Protein AF-F9Z414-F1 (afdb_monomer_lite)

Radius of gyration: 28.26 Å; chains: 1; bounding box: 77×47×72 Å

Structure (mmCIF, N/CA/C/O backbone):
data_AF-F9Z414-F1
#
_entry.id   AF-F9Z414-F1
#
loop_
_atom_site.group_PDB
_atom_site.id
_atom_site.type_symbol
_atom_site.label_atom_id
_atom_site.label_alt_id
_atom_site.label_comp_id
_atom_site.label_asym_id
_atom_site.label_entity_id
_atom_site.label_seq_id
_atom_site.pdbx_PDB_ins_code
_atom_site.Cartn_x
_atom_site.Cartn_y
_atom_site.Cartn_z
_atom_site.occupancy
_atom_site.B_iso_or_equiv
_atom_site.auth_seq_id
_atom_site.auth_comp_id
_atom_site.auth_asym_id
_atom_site.auth_atom_id
_atom_site.pdbx_PDB_model_num
ATOM 1 N N . MET A 1 1 ? 52.944 0.432 43.932 1.00 54.59 1 MET A N 1
ATOM 2 C CA . MET A 1 1 ? 51.692 0.632 43.157 1.00 54.59 1 MET A CA 1
ATOM 3 C C . MET A 1 1 ? 51.903 0.882 41.643 1.00 54.59 1 MET A C 1
ATOM 5 O O . MET A 1 1 ? 50.998 1.399 41.001 1.00 54.59 1 MET A O 1
ATOM 9 N N . SER A 1 2 ? 53.036 0.478 41.035 1.00 59.06 2 SER A N 1
ATOM 10 C CA . SER A 1 2 ? 53.300 0.677 39.587 1.00 59.06 2 SER A CA 1
ATOM 11 C C . SER A 1 2 ? 53.142 -0.609 38.748 1.00 59.06 2 SER A C 1
ATOM 13 O O . SER A 1 2 ? 52.527 -0.586 37.686 1.00 59.06 2 SER A O 1
ATOM 15 N N . ASN A 1 3 ? 53.574 -1.765 39.271 1.00 51.88 3 ASN A N 1
ATOM 16 C CA . ASN A 1 3 ? 53.595 -3.031 38.516 1.00 51.88 3 ASN A CA 1
ATOM 17 C C . ASN A 1 3 ? 52.202 -3.604 38.192 1.00 51.88 3 ASN A C 1
ATOM 19 O O . ASN A 1 3 ? 51.999 -4.135 37.108 1.00 51.88 3 ASN A O 1
ATOM 23 N N . ILE A 1 4 ? 51.209 -3.415 39.070 1.00 57.75 4 ILE A N 1
ATOM 24 C CA . ILE A 1 4 ? 49.824 -3.872 38.835 1.00 57.75 4 ILE A CA 1
ATOM 25 C C . ILE A 1 4 ? 49.183 -3.148 37.641 1.00 57.75 4 ILE A C 1
ATOM 27 O O . ILE A 1 4 ? 48.487 -3.769 36.844 1.00 57.75 4 ILE A O 1
ATOM 31 N N . LYS A 1 5 ? 49.465 -1.849 37.461 1.00 50.12 5 LYS A N 1
ATOM 32 C CA . LYS A 1 5 ? 48.949 -1.077 36.318 1.00 50.12 5 LYS A CA 1
ATOM 33 C C . LYS A 1 5 ? 49.584 -1.523 34.997 1.00 50.12 5 LYS A C 1
ATOM 35 O O . LYS A 1 5 ? 48.919 -1.481 33.967 1.00 50.12 5 LYS A O 1
ATOM 40 N N . TYR A 1 6 ? 50.840 -1.973 35.033 1.00 57.41 6 TYR A N 1
ATOM 41 C CA . TYR A 1 6 ? 51.531 -2.539 33.873 1.00 57.41 6 TYR A CA 1
ATOM 42 C C . TYR A 1 6 ? 50.976 -3.913 33.488 1.00 57.41 6 TYR A C 1
ATOM 44 O O . TYR A 1 6 ? 50.689 -4.135 32.316 1.00 57.41 6 TYR A O 1
ATOM 52 N N . CYS A 1 7 ? 50.730 -4.794 34.462 1.00 58.91 7 CYS A N 1
ATOM 53 C CA . CYS A 1 7 ? 50.114 -6.100 34.209 1.00 58.91 7 CYS A CA 1
ATOM 54 C C . CYS A 1 7 ? 48.693 -5.971 33.634 1.00 58.91 7 CYS A C 1
ATOM 56 O O . CYS A 1 7 ? 48.348 -6.692 32.703 1.00 58.91 7 CYS A O 1
ATOM 58 N N . ILE A 1 8 ? 47.898 -5.007 34.117 1.00 59.59 8 ILE A N 1
ATOM 59 C CA . ILE A 1 8 ? 46.551 -4.733 33.586 1.00 59.59 8 ILE A CA 1
ATOM 60 C C . ILE A 1 8 ? 46.619 -4.167 32.156 1.00 59.59 8 ILE A C 1
ATOM 62 O O . ILE A 1 8 ? 45.846 -4.585 31.299 1.00 59.59 8 ILE A O 1
ATOM 66 N N . ARG A 1 9 ? 47.571 -3.270 31.852 1.00 58.69 9 ARG A N 1
ATOM 67 C CA . ARG A 1 9 ? 47.757 -2.725 30.490 1.00 58.69 9 ARG A CA 1
ATOM 68 C C . ARG A 1 9 ? 48.238 -3.774 29.483 1.00 58.69 9 ARG A C 1
ATOM 70 O O . ARG A 1 9 ? 47.770 -3.766 28.349 1.00 58.69 9 ARG A O 1
ATOM 77 N N . ILE A 1 10 ? 49.121 -4.686 29.895 1.00 59.53 10 ILE A N 1
ATOM 78 C CA . ILE A 1 10 ? 49.574 -5.811 29.058 1.00 59.53 10 ILE A CA 1
ATOM 79 C C . ILE A 1 10 ? 48.421 -6.799 28.822 1.00 59.53 10 ILE A C 1
ATOM 81 O O . ILE A 1 10 ? 48.238 -7.253 27.696 1.00 59.53 10 ILE A O 1
ATOM 85 N N . GLY A 1 11 ? 47.596 -7.067 29.842 1.00 58.56 11 GLY A N 1
ATOM 86 C CA . GLY A 1 11 ? 46.410 -7.921 29.713 1.00 58.56 11 GLY A CA 1
ATOM 87 C C . GLY A 1 11 ? 45.354 -7.368 28.747 1.00 58.56 11 GLY A C 1
ATOM 88 O O . GLY A 1 11 ? 44.797 -8.123 27.956 1.00 58.56 11 GLY A O 1
ATOM 89 N N . ILE A 1 12 ? 45.127 -6.048 28.748 1.00 62.06 12 ILE A N 1
ATOM 90 C CA . ILE A 1 12 ? 44.189 -5.383 27.823 1.00 62.06 12 ILE A CA 1
ATOM 91 C C . ILE A 1 12 ? 44.706 -5.422 26.373 1.00 62.06 12 ILE A C 1
ATOM 93 O O . ILE A 1 12 ? 43.926 -5.667 25.456 1.00 62.06 12 ILE A O 1
ATOM 97 N N . LEU A 1 13 ? 46.016 -5.250 26.156 1.00 59.53 13 LEU A N 1
ATOM 98 C CA . LEU A 1 13 ? 46.627 -5.369 24.823 1.00 59.53 13 LEU A CA 1
ATOM 99 C C . LEU A 1 13 ? 46.588 -6.809 24.281 1.00 59.53 13 LEU A C 1
ATOM 101 O O . LEU A 1 13 ? 46.431 -6.996 23.078 1.00 59.53 13 LEU A O 1
ATOM 105 N N . PHE A 1 14 ? 46.663 -7.820 25.153 1.00 60.19 14 PHE A N 1
ATOM 106 C CA . PHE A 1 14 ? 46.512 -9.229 24.766 1.00 60.19 14 PHE A CA 1
ATOM 107 C C . PHE A 1 14 ? 45.064 -9.595 24.392 1.00 60.19 14 PHE A C 1
ATOM 109 O O . PHE A 1 14 ? 44.851 -10.355 23.452 1.00 60.19 14 PHE A O 1
ATOM 116 N N . LEU A 1 15 ? 44.067 -9.020 25.075 1.00 59.34 15 LEU A N 1
ATOM 117 C CA . LEU A 1 15 ? 42.640 -9.215 24.771 1.00 59.34 15 LEU A CA 1
ATOM 118 C C . LEU A 1 15 ? 42.212 -8.546 23.454 1.00 59.34 15 LEU A C 1
ATOM 120 O O . LEU A 1 15 ? 41.387 -9.100 22.732 1.00 59.34 15 LEU A O 1
ATOM 124 N N . ALA A 1 16 ? 42.811 -7.404 23.098 1.00 58.94 16 ALA A N 1
ATOM 125 C CA . ALA A 1 16 ? 42.541 -6.720 21.829 1.00 58.94 16 ALA A CA 1
ATOM 126 C C . ALA A 1 16 ? 43.069 -7.484 20.595 1.00 58.94 16 ALA A C 1
ATOM 128 O O . ALA A 1 16 ? 42.512 -7.350 19.509 1.00 58.94 16 ALA A O 1
ATOM 129 N N . GLY A 1 17 ? 44.106 -8.318 20.753 1.00 58.69 17 GLY A N 1
ATOM 130 C CA . GLY A 1 17 ? 44.675 -9.118 19.659 1.00 58.69 17 GLY A CA 1
ATOM 131 C C . GLY A 1 17 ? 43.827 -10.325 19.238 1.00 58.69 17 GLY A C 1
ATOM 132 O O . GLY A 1 17 ? 43.931 -10.775 18.101 1.00 58.69 17 GLY A O 1
ATOM 133 N N . ILE A 1 18 ? 42.956 -10.832 20.119 1.00 59.59 18 ILE A N 1
ATOM 134 C CA . ILE A 1 18 ? 42.124 -12.020 19.847 1.00 59.59 18 ILE A CA 1
ATOM 135 C C . ILE A 1 18 ? 40.917 -11.673 18.952 1.00 59.59 18 ILE A C 1
ATOM 137 O O . ILE A 1 18 ? 40.400 -12.537 18.249 1.00 59.59 18 ILE A O 1
ATOM 141 N N . ILE A 1 19 ? 40.510 -10.400 18.897 1.00 57.44 19 ILE A N 1
ATOM 142 C CA . ILE A 1 19 ? 39.328 -9.950 18.138 1.00 57.44 19 ILE A CA 1
ATOM 143 C C . ILE A 1 19 ? 39.633 -9.787 16.629 1.00 57.44 19 ILE A C 1
ATOM 145 O O . ILE A 1 19 ? 38.717 -9.648 15.827 1.00 57.44 19 ILE A O 1
ATOM 149 N N . VAL A 1 20 ? 40.901 -9.879 16.200 1.00 53.66 20 VAL A N 1
ATOM 150 C CA . VAL A 1 20 ? 41.302 -9.689 14.785 1.00 53.66 20 VAL A CA 1
ATOM 151 C C . VAL A 1 20 ? 41.426 -11.013 14.000 1.00 53.66 20 VAL A C 1
ATOM 153 O O . VAL A 1 20 ? 41.688 -10.996 12.805 1.00 53.66 20 VAL A O 1
ATOM 156 N N . PHE A 1 21 ? 41.176 -12.174 14.621 1.00 54.16 21 PHE A N 1
ATOM 157 C CA . PHE A 1 21 ? 41.177 -13.485 13.937 1.00 54.16 21 PHE A CA 1
ATOM 158 C C . PHE A 1 21 ? 39.775 -14.060 13.654 1.00 54.16 21 PHE A C 1
ATOM 160 O O . PHE A 1 21 ? 39.635 -15.232 13.309 1.00 54.16 21 PHE A O 1
ATOM 167 N N . GLY A 1 22 ? 38.721 -13.251 13.776 1.00 55.56 22 GLY A N 1
ATOM 168 C CA . GLY A 1 22 ? 37.343 -13.668 13.513 1.00 55.56 22 GLY A CA 1
ATOM 169 C C . GLY A 1 22 ? 36.860 -13.305 12.111 1.00 55.56 22 GLY A C 1
ATOM 170 O O . GLY A 1 22 ? 36.204 -12.281 11.969 1.00 55.56 22 GLY A O 1
ATOM 171 N N . CYS A 1 23 ? 37.190 -14.129 11.111 1.00 48.16 23 CYS A N 1
ATOM 172 C CA . CYS A 1 23 ? 36.342 -14.523 9.966 1.00 48.16 23 CYS A CA 1
ATOM 173 C C . CYS A 1 23 ? 37.204 -15.203 8.889 1.00 48.16 23 CYS A C 1
ATOM 175 O O . CYS A 1 23 ? 37.587 -14.574 7.909 1.00 48.16 23 CYS A O 1
ATOM 177 N N . ASN A 1 24 ? 37.468 -16.501 9.046 1.00 58.66 24 ASN A N 1
ATOM 178 C CA . ASN A 1 24 ? 37.687 -17.366 7.888 1.00 58.66 24 ASN A CA 1
ATOM 179 C C . ASN A 1 24 ? 36.431 -18.216 7.733 1.00 58.66 24 ASN A C 1
ATOM 181 O O . ASN A 1 24 ? 36.297 -19.266 8.359 1.00 58.66 24 ASN A O 1
ATOM 185 N N . GLU A 1 25 ? 35.491 -17.734 6.929 1.00 54.81 25 GLU A N 1
ATOM 186 C CA . GLU A 1 25 ? 34.455 -18.596 6.381 1.00 54.81 25 GLU A CA 1
ATOM 187 C C . GLU A 1 25 ? 35.055 -19.257 5.136 1.00 54.81 25 GLU A C 1
ATOM 189 O O . GLU A 1 25 ? 34.857 -18.809 4.008 1.00 54.81 25 GLU A O 1
ATOM 194 N N . ASP A 1 26 ? 35.854 -20.307 5.348 1.00 50.94 26 ASP A N 1
ATOM 195 C CA . ASP A 1 26 ? 36.167 -21.246 4.275 1.00 50.94 26 ASP A CA 1
ATOM 196 C C . ASP A 1 26 ? 34.865 -21.982 3.954 1.00 50.94 26 ASP A C 1
ATOM 198 O O . ASP A 1 26 ? 34.564 -23.044 4.506 1.00 50.94 26 ASP A O 1
ATOM 202 N N . ARG A 1 27 ? 34.058 -21.390 3.068 1.00 53.06 27 ARG A N 1
ATOM 203 C CA . ARG A 1 27 ? 32.999 -22.114 2.371 1.00 53.06 27 ARG A CA 1
ATOM 204 C C . ARG A 1 27 ? 33.695 -23.162 1.521 1.00 53.06 27 ARG A C 1
ATOM 206 O O . ARG A 1 27 ? 34.109 -22.906 0.393 1.00 53.06 27 ARG A O 1
ATOM 213 N N . GLN A 1 28 ? 33.895 -24.334 2.114 1.00 46.41 28 GLN A N 1
ATOM 214 C CA . GLN A 1 28 ? 34.278 -25.520 1.378 1.00 46.41 28 GLN A CA 1
ATOM 215 C C . GLN A 1 28 ? 33.267 -25.688 0.256 1.00 46.41 28 GLN A C 1
ATOM 217 O O . GLN A 1 28 ? 32.073 -25.840 0.509 1.00 46.41 28 GLN A O 1
ATOM 222 N N . ASN A 1 29 ? 33.794 -25.593 -0.964 1.00 50.19 29 ASN A N 1
ATOM 223 C CA . ASN A 1 29 ? 33.107 -25.857 -2.210 1.00 50.19 29 ASN A CA 1
ATOM 224 C C . ASN A 1 29 ? 32.156 -27.038 -2.029 1.00 50.19 29 ASN A C 1
ATOM 226 O O . ASN A 1 29 ? 32.584 -28.176 -1.802 1.00 50.19 29 ASN A O 1
ATOM 230 N N . GLU A 1 30 ? 30.865 -26.731 -2.106 1.00 55.06 30 GLU A N 1
ATOM 231 C CA . GLU A 1 30 ? 29.835 -27.727 -2.311 1.00 55.06 30 GLU A CA 1
ATOM 232 C C . GLU A 1 30 ? 30.236 -28.542 -3.538 1.00 55.06 30 GLU A C 1
ATOM 234 O O . GLU A 1 30 ? 30.679 -28.001 -4.553 1.00 55.06 30 GLU A O 1
ATOM 239 N N . LYS A 1 31 ? 30.180 -29.864 -3.390 1.00 49.22 31 LYS A N 1
ATOM 240 C CA . LYS A 1 31 ? 30.583 -30.808 -4.424 1.00 49.22 31 LYS A CA 1
ATOM 241 C C . LYS A 1 31 ? 29.853 -30.474 -5.721 1.00 49.22 31 LYS A C 1
ATOM 243 O O . LYS A 1 31 ? 28.626 -30.489 -5.748 1.00 49.22 31 LYS A O 1
ATOM 248 N N . ASP A 1 32 ? 30.664 -30.212 -6.739 1.00 51.91 32 ASP A N 1
ATOM 249 C CA . ASP A 1 32 ? 30.353 -30.070 -8.158 1.00 51.91 32 ASP A CA 1
ATOM 250 C C . ASP A 1 32 ? 29.272 -31.084 -8.570 1.00 51.91 32 ASP A C 1
ATOM 252 O O . ASP A 1 32 ? 29.537 -32.260 -8.824 1.00 51.91 32 ASP A O 1
ATOM 256 N N . SER A 1 33 ? 28.017 -30.643 -8.517 1.00 57.94 33 SER A N 1
ATOM 257 C CA . SER A 1 33 ? 26.979 -31.200 -9.375 1.00 57.94 33 SER A CA 1
ATOM 258 C C . SER A 1 33 ? 27.267 -30.649 -10.763 1.00 57.94 33 SER A C 1
ATOM 260 O O . SER A 1 33 ? 27.698 -29.508 -10.846 1.00 57.94 33 SER A O 1
ATOM 262 N N . ASP A 1 34 ? 27.089 -31.436 -11.825 1.00 62.59 34 ASP A N 1
ATOM 263 C CA . ASP A 1 34 ? 27.339 -31.020 -13.211 1.00 62.59 34 ASP A CA 1
ATOM 264 C C . ASP A 1 34 ? 26.565 -29.725 -13.557 1.00 62.59 34 ASP A C 1
ATOM 266 O O . ASP A 1 34 ? 25.453 -29.759 -14.092 1.00 62.59 34 ASP A O 1
ATOM 270 N N . ILE A 1 35 ? 27.125 -28.557 -13.230 1.00 67.00 35 ILE A N 1
ATOM 271 C CA . ILE A 1 35 ? 26.550 -27.260 -13.567 1.00 67.00 35 ILE A CA 1
ATOM 272 C C . ILE A 1 35 ? 26.874 -27.042 -15.036 1.00 67.00 35 ILE A C 1
ATOM 274 O O . ILE A 1 35 ? 28.020 -26.801 -15.421 1.00 67.00 35 ILE A O 1
ATOM 278 N N . PHE A 1 36 ? 25.845 -27.094 -15.876 1.00 75.50 36 PHE A N 1
ATOM 279 C CA . PHE A 1 36 ? 25.956 -26.672 -17.263 1.00 75.50 36 PHE A CA 1
ATOM 280 C C . PHE A 1 36 ? 26.149 -25.149 -17.307 1.00 75.50 36 PHE A C 1
ATOM 282 O O . PHE A 1 36 ? 25.192 -24.376 -17.361 1.00 75.50 36 PHE A O 1
ATOM 289 N N . GLN A 1 37 ? 27.403 -24.704 -17.229 1.00 68.25 37 GLN A N 1
ATOM 290 C CA . GLN A 1 37 ? 27.754 -23.295 -17.348 1.00 68.25 37 GLN A CA 1
ATOM 291 C C . GLN A 1 37 ? 27.663 -22.860 -18.812 1.00 68.25 37 GLN A C 1
ATOM 293 O O . GLN A 1 37 ? 28.510 -23.195 -19.641 1.00 68.25 37 GLN A O 1
ATOM 298 N N . ILE A 1 38 ? 26.642 -22.066 -19.130 1.00 76.62 38 ILE A N 1
ATOM 299 C CA . ILE A 1 38 ? 26.587 -21.325 -20.389 1.00 76.62 38 ILE A CA 1
ATOM 300 C C . ILE A 1 38 ? 27.384 -20.037 -20.195 1.00 76.62 38 ILE A C 1
ATOM 302 O O . ILE A 1 38 ? 26.907 -19.081 -19.588 1.00 76.62 38 ILE A O 1
ATOM 306 N N . ASN A 1 39 ? 28.602 -20.002 -20.732 1.00 67.00 39 ASN A N 1
ATOM 307 C CA . ASN A 1 39 ? 29.346 -18.756 -20.877 1.00 67.00 39 ASN A CA 1
ATOM 308 C C . ASN A 1 39 ? 28.754 -17.973 -22.049 1.00 67.00 39 ASN A C 1
ATOM 310 O O . ASN A 1 39 ? 28.976 -18.328 -23.205 1.00 67.00 39 ASN A O 1
ATOM 314 N N . ILE A 1 40 ? 27.994 -16.920 -21.752 1.00 76.06 40 ILE A N 1
ATOM 315 C CA . ILE A 1 40 ? 27.565 -15.939 -22.751 1.00 76.06 40 ILE A CA 1
ATOM 316 C C . ILE A 1 40 ? 28.711 -14.927 -22.884 1.00 76.06 40 ILE A C 1
ATOM 318 O O . ILE A 1 40 ? 28.926 -14.146 -21.955 1.00 76.06 40 ILE A O 1
ATOM 322 N N . PRO A 1 41 ? 29.497 -14.939 -23.978 1.00 67.12 41 PRO A N 1
ATOM 323 C CA . PRO A 1 41 ? 30.539 -13.944 -24.169 1.00 67.12 41 PRO A CA 1
ATOM 324 C C . PRO A 1 41 ? 29.872 -12.584 -24.387 1.00 67.12 41 PRO A C 1
ATOM 326 O O . PRO A 1 41 ? 29.298 -12.340 -25.442 1.00 67.12 41 PRO A O 1
ATOM 329 N N . LEU A 1 42 ? 29.946 -11.706 -23.387 1.00 62.34 42 LEU A N 1
ATOM 330 C CA . LEU A 1 42 ? 29.605 -10.295 -23.550 1.00 62.34 42 LEU A CA 1
ATOM 331 C C . LEU A 1 42 ? 30.706 -9.674 -24.412 1.00 62.34 42 LEU A C 1
ATOM 333 O O . LEU A 1 42 ? 31.802 -9.376 -23.928 1.00 62.34 42 LEU A O 1
ATOM 337 N N . THR A 1 43 ? 30.473 -9.573 -25.718 1.00 66.25 43 THR A N 1
ATOM 338 C CA . THR A 1 43 ? 31.437 -8.944 -26.616 1.00 66.25 43 THR A CA 1
ATOM 339 C C . THR A 1 43 ? 31.471 -7.447 -26.338 1.00 66.25 43 THR A C 1
ATOM 341 O O . THR A 1 43 ? 30.444 -6.787 -26.232 1.00 66.25 43 THR A O 1
ATOM 344 N N . SER A 1 44 ? 32.666 -6.861 -26.276 1.00 62.62 44 SER A N 1
ATOM 345 C CA . SER A 1 44 ? 32.908 -5.428 -26.029 1.00 62.62 44 SER A CA 1
ATOM 346 C C . SER A 1 44 ? 32.353 -4.473 -27.109 1.00 62.62 44 SER A C 1
ATOM 348 O O . SER A 1 44 ? 32.658 -3.282 -27.097 1.00 62.62 44 SER A O 1
ATOM 350 N N . GLY A 1 45 ? 31.536 -4.983 -28.038 1.00 61.19 45 GLY A N 1
ATOM 351 C CA . GLY A 1 45 ? 30.793 -4.241 -29.057 1.00 61.19 45 GLY A CA 1
ATOM 352 C C . GLY A 1 45 ? 29.269 -4.343 -28.927 1.00 61.19 45 GLY A C 1
ATOM 353 O O . GLY A 1 45 ? 28.567 -3.832 -29.804 1.00 61.19 45 GLY A O 1
ATOM 354 N N . ASP A 1 46 ? 28.751 -4.983 -27.875 1.00 67.81 46 ASP A N 1
ATOM 355 C CA . ASP A 1 46 ? 27.314 -5.097 -27.641 1.00 67.81 46 ASP A CA 1
ATOM 356 C C . ASP A 1 46 ? 26.747 -3.701 -27.350 1.00 67.81 46 ASP A C 1
ATOM 358 O O . ASP A 1 46 ? 27.088 -3.045 -26.362 1.00 67.81 46 ASP A O 1
ATOM 362 N N . LYS A 1 47 ? 25.912 -3.196 -28.263 1.00 70.00 47 LYS A N 1
ATOM 363 C CA . LYS A 1 47 ? 25.251 -1.903 -28.075 1.00 70.00 47 LYS A CA 1
ATOM 364 C C . LYS A 1 47 ? 24.218 -2.044 -26.956 1.00 70.00 47 LYS A C 1
ATOM 366 O O . LYS A 1 47 ? 23.454 -3.010 -26.992 1.00 70.00 47 LYS A O 1
ATOM 371 N N . PRO A 1 48 ? 24.138 -1.087 -26.012 1.00 70.31 48 PRO A N 1
ATOM 372 C CA . PRO A 1 48 ? 23.091 -1.100 -25.004 1.00 70.31 48 PRO A CA 1
ATOM 373 C C . PRO A 1 48 ? 21.728 -1.150 -25.695 1.00 70.31 48 PRO A C 1
ATOM 375 O O . PRO A 1 48 ? 21.402 -0.311 -26.538 1.00 70.31 48 PRO A O 1
ATOM 378 N N . LEU A 1 49 ? 20.959 -2.183 -25.367 1.00 72.25 49 LEU A N 1
ATOM 379 C CA . LEU A 1 49 ? 19.613 -2.373 -25.873 1.00 72.25 49 LEU A CA 1
ATOM 380 C C . LEU A 1 49 ? 18.686 -1.464 -25.068 1.00 72.25 49 LEU A C 1
ATOM 382 O O . LEU A 1 49 ? 18.325 -1.769 -23.934 1.00 72.25 49 LEU A O 1
ATOM 386 N N . PHE A 1 50 ? 18.351 -0.306 -25.629 1.00 78.19 50 PHE A N 1
ATOM 387 C CA . PHE A 1 50 ? 17.419 0.611 -24.982 1.00 78.19 50 PHE A CA 1
ATOM 388 C C . PHE A 1 50 ? 16.023 -0.009 -24.958 1.00 78.19 50 PHE A C 1
ATOM 390 O O . PHE A 1 50 ? 15.588 -0.555 -25.973 1.00 78.19 50 PHE A O 1
ATOM 397 N N . ALA A 1 51 ? 15.304 0.126 -23.842 1.00 76.25 51 ALA A N 1
ATOM 398 C CA . ALA A 1 51 ? 13.920 -0.335 -23.714 1.00 76.25 51 ALA A CA 1
ATOM 399 C C . ALA A 1 51 ? 13.021 0.209 -24.842 1.00 76.25 51 ALA A C 1
ATOM 401 O O . ALA A 1 51 ? 12.206 -0.532 -25.381 1.00 76.25 51 ALA A O 1
ATOM 402 N N . ASP A 1 52 ? 13.263 1.442 -25.294 1.00 77.38 52 ASP A N 1
ATOM 403 C CA . ASP A 1 52 ? 12.575 2.074 -26.432 1.00 77.38 52 ASP A CA 1
ATOM 404 C C . ASP A 1 52 ? 12.740 1.301 -27.763 1.00 77.38 52 ASP A C 1
ATOM 406 O O . ASP A 1 52 ? 11.970 1.483 -28.701 1.00 77.38 52 ASP A O 1
ATOM 410 N N . SER A 1 53 ? 13.747 0.428 -27.856 1.00 80.19 53 SER A N 1
ATOM 411 C CA . SER A 1 53 ? 13.991 -0.461 -29.004 1.00 80.19 53 SER A CA 1
ATOM 412 C C . SER A 1 53 ? 13.168 -1.752 -28.926 1.00 80.19 53 SER A C 1
ATOM 414 O O . SER A 1 53 ? 12.984 -2.425 -29.936 1.00 80.19 53 SER A O 1
ATOM 416 N N . LEU A 1 54 ? 12.735 -2.125 -27.718 1.00 82.69 54 LEU A N 1
ATOM 417 C CA . LEU A 1 54 ? 12.020 -3.365 -27.411 1.00 82.69 54 LEU A CA 1
ATOM 418 C C . LEU A 1 54 ? 10.516 -3.149 -27.243 1.00 82.69 54 LEU A C 1
ATOM 420 O O . LEU A 1 54 ? 9.726 -4.022 -27.596 1.00 82.69 54 LEU A O 1
ATOM 424 N N . PHE A 1 55 ? 10.122 -1.997 -26.706 1.00 85.50 55 PHE A N 1
ATOM 425 C CA . PHE A 1 55 ? 8.745 -1.679 -26.363 1.00 85.50 55 PHE A CA 1
ATOM 426 C C . PHE A 1 55 ? 8.231 -0.532 -27.232 1.00 85.50 55 PHE A C 1
ATOM 428 O O . PHE A 1 55 ? 8.917 0.456 -27.474 1.00 85.50 55 PHE A O 1
ATOM 435 N N . CYS A 1 56 ? 6.994 -0.658 -27.703 1.00 80.06 56 CYS A N 1
ATOM 436 C CA . CYS A 1 56 ? 6.356 0.294 -28.614 1.00 80.06 56 CYS A CA 1
ATOM 437 C C . CYS A 1 56 ? 5.689 1.491 -27.913 1.00 80.06 56 CYS A C 1
ATOM 439 O O . CYS A 1 56 ? 5.109 2.344 -28.585 1.00 80.06 56 CYS A O 1
ATOM 441 N N . GLY A 1 57 ? 5.754 1.565 -26.582 1.00 80.06 57 GLY A N 1
ATOM 442 C CA . GLY A 1 57 ? 5.108 2.605 -25.793 1.00 80.06 57 GLY A CA 1
ATOM 443 C C . GLY A 1 57 ? 5.913 2.959 -24.551 1.00 80.06 57 GLY A C 1
ATOM 444 O O . GLY A 1 57 ? 6.502 2.092 -23.910 1.00 80.06 57 GLY A O 1
ATOM 445 N N . LYS A 1 58 ? 5.914 4.251 -24.222 1.00 85.56 58 LYS A N 1
ATOM 446 C CA . LYS A 1 58 ? 6.526 4.816 -23.023 1.00 85.56 58 LYS A CA 1
ATOM 447 C C . LYS A 1 58 ? 5.514 5.729 -22.354 1.00 85.56 58 LYS A C 1
ATOM 449 O O . LYS A 1 58 ? 5.012 6.661 -22.979 1.00 85.56 58 LYS A O 1
ATOM 454 N N . GLU A 1 59 ? 5.263 5.474 -21.083 1.00 88.69 59 GLU A N 1
ATOM 455 C CA . GLU A 1 59 ? 4.454 6.322 -20.218 1.00 88.69 59 GLU A CA 1
ATOM 456 C C . GLU A 1 59 ? 5.349 6.853 -19.096 1.00 88.69 59 GLU A C 1
ATOM 458 O O . GLU A 1 59 ? 6.208 6.134 -18.586 1.00 88.69 59 GLU A O 1
ATOM 463 N N . ILE A 1 60 ? 5.179 8.127 -18.746 1.00 92.19 60 ILE A N 1
ATOM 464 C CA . ILE A 1 60 ? 5.823 8.728 -17.579 1.00 92.19 60 ILE A CA 1
ATOM 465 C C . ILE A 1 60 ? 4.705 9.156 -16.641 1.00 92.19 60 ILE A C 1
ATOM 467 O O . ILE A 1 60 ? 3.883 9.994 -17.008 1.00 92.19 60 ILE A O 1
ATOM 471 N N . VAL A 1 61 ? 4.713 8.601 -15.434 1.00 95.50 61 VAL A N 1
ATOM 472 C CA . VAL A 1 61 ? 3.773 8.951 -14.372 1.00 95.50 61 VAL A CA 1
ATOM 473 C C . VAL A 1 61 ? 4.561 9.643 -13.258 1.00 95.50 61 VAL A C 1
ATOM 475 O O . VAL A 1 61 ? 5.338 8.977 -12.574 1.00 95.50 61 VAL A O 1
ATOM 478 N N . PRO A 1 62 ? 4.433 10.971 -13.086 1.00 97.19 62 PRO A N 1
ATOM 479 C CA . PRO A 1 62 ? 5.038 11.651 -11.951 1.00 97.19 62 PRO A CA 1
ATOM 480 C C . PRO A 1 62 ? 4.244 11.321 -10.685 1.00 97.19 62 PRO A C 1
ATOM 482 O O . PRO A 1 62 ? 3.036 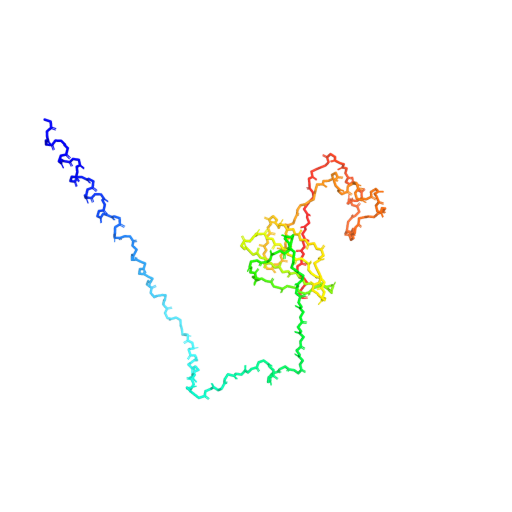11.547 -10.640 1.00 97.19 62 PRO A O 1
ATOM 485 N N . LEU A 1 63 ? 4.917 10.803 -9.661 1.00 98.12 63 LEU A N 1
ATOM 486 C CA . LEU A 1 63 ? 4.298 10.587 -8.357 1.00 98.12 63 LEU A CA 1
ATOM 487 C C . LEU A 1 63 ? 4.205 11.916 -7.600 1.00 98.12 63 LEU A C 1
ATOM 489 O O . LEU A 1 63 ? 5.135 12.725 -7.623 1.00 98.12 63 LEU A O 1
ATOM 493 N N . GLU A 1 64 ? 3.071 12.148 -6.948 1.00 98.44 64 GLU A N 1
ATOM 494 C CA . GLU A 1 64 ? 2.860 13.268 -6.039 1.00 98.44 64 GLU A CA 1
ATOM 495 C C . GLU A 1 64 ? 3.951 13.276 -4.964 1.00 98.44 64 GLU A C 1
ATOM 497 O O . GLU A 1 64 ? 4.386 12.230 -4.492 1.00 98.44 64 GLU A O 1
ATOM 502 N N . THR A 1 65 ? 4.440 14.466 -4.619 1.00 97.75 65 THR A N 1
ATOM 503 C CA . THR A 1 65 ? 5.514 14.635 -3.638 1.00 97.75 65 THR A CA 1
ATOM 504 C C . THR A 1 65 ? 5.104 15.697 -2.634 1.00 97.75 65 THR A C 1
ATOM 506 O O . THR A 1 65 ? 5.185 16.899 -2.899 1.00 97.75 65 THR A O 1
ATOM 509 N N . THR A 1 66 ? 4.668 15.241 -1.469 1.00 97.62 66 THR A N 1
ATOM 510 C CA . THR A 1 66 ? 4.359 16.060 -0.296 1.00 97.62 66 THR A CA 1
ATOM 511 C C . THR A 1 66 ? 5.029 15.439 0.930 1.00 97.62 66 THR A C 1
ATOM 513 O O . THR A 1 66 ? 5.428 14.276 0.864 1.00 97.62 66 THR A O 1
ATOM 516 N N . PRO A 1 67 ? 5.167 16.160 2.057 1.00 95.94 67 PRO A N 1
ATOM 517 C CA . PRO A 1 67 ? 5.737 15.590 3.279 1.00 95.94 67 PRO A CA 1
ATOM 518 C C . PRO A 1 67 ? 5.068 14.286 3.742 1.00 95.94 67 PRO A C 1
ATOM 520 O O . PRO A 1 67 ? 5.722 13.465 4.372 1.00 95.94 67 PRO A O 1
ATOM 523 N N . GLU A 1 68 ? 3.789 14.087 3.418 1.00 93.12 68 GLU A N 1
ATOM 524 C CA . GLU A 1 68 ? 3.005 12.900 3.777 1.00 93.12 68 GLU A CA 1
ATOM 525 C C . GLU A 1 68 ? 3.251 11.690 2.858 1.00 93.12 68 GLU A C 1
ATOM 527 O O . GLU A 1 68 ? 2.861 10.579 3.207 1.00 93.12 68 GLU A O 1
ATOM 532 N N . CYS A 1 69 ? 3.866 11.887 1.687 1.00 95.81 69 CYS A N 1
ATOM 533 C CA . CYS A 1 69 ? 4.094 10.839 0.685 1.00 95.81 69 CYS A CA 1
ATOM 534 C C . CYS A 1 69 ? 5.524 10.843 0.116 1.00 95.81 69 CYS A C 1
ATOM 536 O O . CYS A 1 69 ? 5.747 10.505 -1.046 1.00 95.81 69 CYS A O 1
ATOM 538 N N . LEU A 1 70 ? 6.505 11.245 0.930 1.00 96.94 70 LEU A N 1
ATOM 539 C CA . LEU A 1 70 ? 7.917 11.153 0.568 1.00 96.94 70 LEU A CA 1
ATOM 540 C C . LEU A 1 70 ? 8.370 9.689 0.539 1.00 96.94 70 LEU A C 1
ATOM 542 O O . LEU A 1 70 ? 8.279 8.978 1.536 1.00 96.94 70 LEU A O 1
ATOM 546 N N . ILE A 1 71 ? 8.905 9.275 -0.604 1.00 96.38 71 ILE A N 1
ATOM 547 C CA . ILE A 1 71 ? 9.439 7.932 -0.836 1.00 96.38 71 ILE A CA 1
ATOM 548 C C . ILE A 1 71 ? 10.966 8.009 -0.752 1.00 96.38 71 ILE A C 1
ATOM 550 O O . ILE A 1 71 ? 11.568 8.875 -1.393 1.00 96.38 71 ILE A O 1
ATOM 554 N N . SER A 1 72 ? 11.581 7.116 0.020 1.00 96.44 72 SER A N 1
ATOM 555 C CA . SER A 1 72 ? 13.034 6.937 0.070 1.00 96.44 72 SER A CA 1
ATOM 556 C C . SER A 1 72 ? 13.487 6.078 -1.107 1.00 96.44 72 SER A C 1
ATOM 558 O O . SER A 1 72 ? 14.288 6.508 -1.943 1.00 96.44 72 SER A O 1
ATOM 560 N N . GLN A 1 73 ? 12.887 4.893 -1.226 1.00 94.31 73 GLN A N 1
ATOM 561 C CA . GLN A 1 73 ? 13.156 3.929 -2.285 1.00 94.31 73 GLN A CA 1
ATOM 562 C C . GLN A 1 73 ? 11.891 3.151 -2.661 1.00 94.31 73 GLN A C 1
ATOM 564 O O . GLN A 1 73 ? 10.918 3.109 -1.915 1.00 94.31 73 GLN A O 1
ATOM 569 N N . ILE A 1 74 ? 11.894 2.567 -3.860 1.00 95.31 74 ILE A N 1
ATOM 570 C CA . ILE A 1 74 ? 10.823 1.680 -4.323 1.00 95.31 74 ILE A CA 1
ATOM 571 C C . ILE A 1 74 ? 11.413 0.277 -4.409 1.00 95.31 74 ILE A C 1
ATOM 573 O O . ILE A 1 74 ? 12.101 -0.043 -5.382 1.00 95.31 74 ILE A O 1
ATOM 577 N N . ASP A 1 75 ? 11.138 -0.543 -3.400 1.00 93.94 75 ASP A N 1
ATOM 578 C CA . ASP A 1 75 ? 11.589 -1.936 -3.334 1.00 93.94 75 ASP A CA 1
ATOM 579 C C . ASP A 1 75 ? 10.693 -2.850 -4.173 1.00 93.94 75 ASP A C 1
ATOM 581 O O . ASP A 1 75 ? 11.169 -3.745 -4.876 1.00 93.94 75 ASP A O 1
ATOM 585 N N . LYS A 1 76 ? 9.380 -2.585 -4.161 1.00 90.62 76 LYS A N 1
ATOM 586 C CA . LYS A 1 76 ? 8.387 -3.339 -4.932 1.00 90.62 76 LYS A CA 1
ATOM 587 C C . LYS A 1 76 ? 7.294 -2.426 -5.478 1.00 90.62 76 LYS A C 1
ATOM 589 O O . LYS A 1 76 ? 6.849 -1.498 -4.806 1.00 90.62 76 LYS A O 1
ATOM 594 N N . LEU A 1 77 ? 6.852 -2.714 -6.702 1.00 91.94 77 LEU A N 1
ATOM 595 C CA . LEU A 1 77 ? 5.694 -2.089 -7.340 1.00 91.94 77 LEU A CA 1
ATOM 596 C C . LEU A 1 77 ? 4.705 -3.177 -7.748 1.00 91.94 77 LEU A C 1
ATOM 598 O O . LEU A 1 77 ? 5.052 -4.066 -8.521 1.00 91.94 77 LEU A O 1
ATOM 602 N N . GLU A 1 78 ? 3.464 -3.031 -7.304 1.00 90.25 78 GLU A N 1
ATOM 603 C CA . GLU A 1 78 ? 2.335 -3.853 -7.731 1.00 90.25 78 GLU A CA 1
ATOM 604 C C . GLU A 1 78 ? 1.236 -2.969 -8.323 1.00 90.25 78 GLU A C 1
ATOM 606 O O . GLU A 1 78 ? 0.953 -1.872 -7.832 1.00 90.25 78 GLU A O 1
ATOM 611 N N . ILE A 1 79 ? 0.616 -3.429 -9.409 1.00 90.00 79 ILE A N 1
ATOM 612 C CA . ILE A 1 79 ? -0.443 -2.692 -10.107 1.00 90.00 79 ILE A CA 1
ATOM 613 C C . ILE A 1 79 ? -1.735 -3.493 -9.993 1.00 90.00 79 ILE A C 1
ATOM 615 O O . ILE A 1 79 ? -1.864 -4.559 -10.590 1.00 90.00 79 ILE A O 1
ATOM 619 N N . ALA A 1 80 ? -2.716 -2.953 -9.273 1.00 84.56 80 ALA A N 1
ATOM 620 C CA . ALA A 1 80 ? -4.022 -3.582 -9.106 1.00 84.56 80 ALA A CA 1
ATOM 621 C C . ALA A 1 80 ? -5.126 -2.525 -9.038 1.00 84.56 80 ALA A C 1
ATOM 623 O O . ALA A 1 80 ? -4.943 -1.467 -8.443 1.00 84.56 80 ALA A O 1
ATOM 624 N N . ASP A 1 81 ? -6.273 -2.816 -9.658 1.00 86.06 81 ASP A N 1
ATOM 625 C CA . ASP A 1 81 ? -7.490 -1.993 -9.583 1.00 86.06 81 ASP A CA 1
ATOM 626 C C . ASP A 1 81 ? -7.244 -0.491 -9.849 1.00 86.06 81 ASP A C 1
ATOM 628 O O . ASP A 1 81 ? -7.724 0.377 -9.119 1.00 86.06 81 ASP A O 1
ATOM 632 N N . ASP A 1 82 ? -6.467 -0.207 -10.903 1.00 90.12 82 ASP A N 1
ATOM 633 C CA . ASP A 1 82 ? -6.069 1.138 -11.363 1.00 90.12 82 ASP A CA 1
ATOM 634 C C . ASP A 1 82 ? -5.249 1.962 -10.345 1.00 90.12 82 ASP A C 1
ATOM 636 O O . ASP A 1 82 ? -5.221 3.197 -10.363 1.00 90.12 82 ASP A O 1
ATOM 640 N N . LYS A 1 83 ? -4.546 1.265 -9.446 1.00 93.00 83 LYS A N 1
ATOM 641 C CA . LYS A 1 83 ? -3.653 1.843 -8.437 1.00 93.00 83 LYS A CA 1
ATOM 642 C C . LYS A 1 83 ? -2.250 1.259 -8.537 1.00 93.00 83 LYS A C 1
ATOM 644 O O . LYS A 1 83 ? -2.043 0.162 -9.058 1.00 93.00 83 LYS A O 1
ATOM 649 N N . LEU A 1 84 ? -1.297 2.027 -8.027 1.00 94.75 84 LEU A N 1
ATOM 650 C CA . LEU A 1 84 ? 0.105 1.672 -7.874 1.00 94.75 84 LEU A CA 1
ATOM 651 C C . LEU A 1 84 ? 0.368 1.485 -6.380 1.00 94.75 84 LEU A C 1
ATOM 653 O O . LEU A 1 84 ? 0.197 2.429 -5.609 1.00 94.75 84 LEU A O 1
ATOM 657 N N . TYR A 1 85 ? 0.766 0.284 -5.989 1.00 92.94 85 TYR A N 1
ATOM 658 C CA . TYR A 1 85 ? 1.167 -0.051 -4.629 1.00 92.94 85 TYR A CA 1
ATOM 659 C C . TYR A 1 85 ? 2.688 -0.099 -4.609 1.00 92.94 85 TYR A C 1
ATOM 661 O O . TYR A 1 85 ? 3.288 -0.958 -5.253 1.00 92.94 85 TYR A O 1
ATOM 669 N N . LEU A 1 86 ? 3.294 0.869 -3.934 1.00 94.81 86 LEU A N 1
ATOM 670 C CA . LEU A 1 86 ? 4.736 1.030 -3.835 1.00 94.81 86 LEU A CA 1
ATOM 671 C C . LEU A 1 86 ? 5.162 0.697 -2.420 1.00 94.81 86 LEU A C 1
ATOM 673 O O . LEU A 1 86 ? 4.708 1.332 -1.472 1.00 94.81 86 LEU A O 1
ATOM 677 N N . LEU A 1 87 ? 6.032 -0.287 -2.298 1.00 92.31 87 LEU A N 1
ATOM 678 C CA . LEU A 1 87 ? 6.670 -0.629 -1.046 1.00 92.31 87 LEU A CA 1
ATOM 679 C C . LEU A 1 87 ? 7.971 0.151 -0.892 1.00 92.31 87 LEU A C 1
ATOM 681 O O . LEU A 1 87 ? 8.812 0.129 -1.794 1.00 92.31 87 LEU A O 1
ATOM 685 N N . ASP A 1 88 ? 8.119 0.767 0.272 1.00 94.19 88 ASP A N 1
ATOM 686 C CA . ASP A 1 88 ? 9.368 1.314 0.779 1.00 94.19 88 ASP A CA 1
ATOM 687 C C . ASP A 1 88 ? 9.742 0.541 2.054 1.00 94.19 88 ASP A C 1
ATOM 689 O O . ASP A 1 88 ? 9.188 0.785 3.132 1.00 94.19 88 ASP A O 1
ATOM 693 N N . ASP A 1 89 ? 10.644 -0.435 1.918 1.00 90.44 89 ASP A N 1
ATOM 694 C CA . ASP A 1 89 ? 11.090 -1.288 3.027 1.00 90.44 89 ASP A CA 1
ATOM 695 C C . ASP A 1 89 ? 11.931 -0.505 4.045 1.00 90.44 89 ASP A C 1
ATOM 697 O O . ASP A 1 89 ? 11.991 -0.880 5.217 1.00 90.44 89 ASP A O 1
ATOM 701 N N . GLU A 1 90 ? 12.572 0.596 3.636 1.00 92.12 90 GLU A N 1
ATOM 702 C CA . GLU A 1 90 ? 13.358 1.437 4.544 1.00 92.12 90 GLU A CA 1
ATOM 703 C C . GLU A 1 90 ? 12.454 2.158 5.552 1.00 92.12 90 GLU A C 1
ATOM 705 O O . GLU A 1 90 ? 12.810 2.304 6.725 1.00 92.12 90 GLU A O 1
ATOM 710 N N . GLN A 1 91 ? 11.273 2.583 5.103 1.00 92.75 91 GLN A N 1
ATOM 711 C CA . GLN A 1 91 ? 10.277 3.257 5.937 1.00 92.75 91 GLN A CA 1
ATOM 712 C C . GLN A 1 91 ? 9.255 2.302 6.574 1.00 92.75 91 GLN A C 1
ATOM 714 O O . GLN A 1 91 ? 8.442 2.760 7.379 1.00 92.75 91 GLN A O 1
ATOM 719 N N . ASP A 1 92 ? 9.285 1.009 6.227 1.00 90.12 92 ASP A N 1
ATOM 720 C CA . ASP A 1 92 ? 8.247 0.022 6.563 1.00 90.12 92 ASP A CA 1
ATOM 721 C C . ASP A 1 92 ? 6.846 0.570 6.237 1.00 90.12 92 ASP A C 1
ATOM 723 O O . ASP A 1 92 ? 5.956 0.686 7.089 1.00 90.12 92 ASP A O 1
ATOM 727 N N . PHE A 1 93 ? 6.685 1.041 4.994 1.00 92.00 93 PHE A N 1
ATOM 728 C CA . PHE A 1 93 ? 5.484 1.745 4.556 1.00 92.00 93 PHE A CA 1
ATOM 729 C C . PHE A 1 93 ? 5.117 1.406 3.115 1.00 92.00 93 PHE A C 1
ATOM 731 O O . PHE A 1 93 ? 5.961 1.346 2.221 1.00 92.00 93 PHE A O 1
ATOM 738 N N . ILE A 1 94 ? 3.818 1.233 2.872 1.00 92.38 94 ILE A N 1
ATOM 739 C CA . ILE A 1 94 ? 3.280 1.044 1.526 1.00 92.38 94 ILE A CA 1
ATOM 740 C C . ILE A 1 94 ? 2.514 2.288 1.122 1.00 92.38 94 ILE A C 1
ATOM 742 O O . ILE A 1 94 ? 1.506 2.640 1.737 1.00 92.38 94 ILE A O 1
ATOM 746 N N . PHE A 1 95 ? 2.969 2.921 0.049 1.00 95.62 95 PHE A N 1
ATOM 747 C CA . PHE A 1 95 ? 2.302 4.050 -0.573 1.00 95.62 95 PHE A CA 1
ATOM 748 C C . PHE A 1 95 ? 1.364 3.571 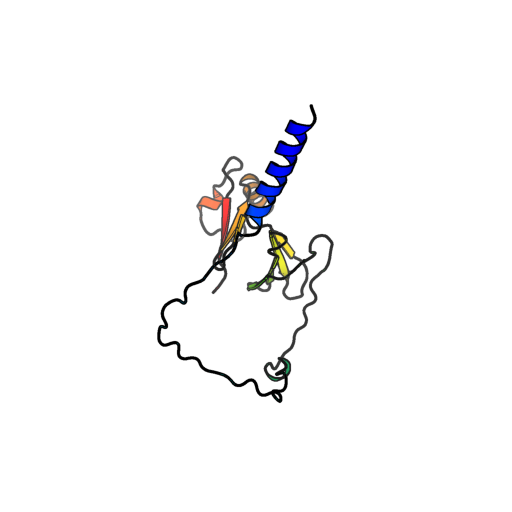-1.676 1.00 95.62 95 PHE A C 1
ATOM 750 O O . PHE A 1 95 ? 1.731 2.771 -2.536 1.00 95.62 95 PHE A O 1
ATOM 757 N N . ILE A 1 96 ? 0.149 4.108 -1.688 1.00 95.56 96 ILE A N 1
ATOM 758 C CA . ILE A 1 96 ? -0.855 3.830 -2.707 1.00 95.56 96 ILE A CA 1
ATOM 759 C C . ILE A 1 96 ? -1.071 5.101 -3.518 1.00 95.56 96 ILE A C 1
ATOM 761 O O . ILE A 1 96 ? -1.566 6.114 -3.013 1.00 95.56 96 ILE A O 1
ATOM 765 N N . PHE A 1 97 ? -0.740 5.028 -4.802 1.00 97.81 97 PHE A N 1
ATOM 766 C CA . PHE A 1 97 ? -0.978 6.089 -5.770 1.00 97.81 97 PHE A CA 1
ATOM 767 C C . PHE A 1 97 ? -2.046 5.669 -6.779 1.00 97.81 97 PHE A C 1
ATOM 769 O O . PHE A 1 97 ? -2.234 4.492 -7.080 1.00 97.81 97 PHE A O 1
ATOM 776 N N . SER A 1 98 ? -2.748 6.646 -7.340 1.00 97.00 98 SER A N 1
ATOM 777 C CA . SER A 1 98 ? -3.540 6.434 -8.557 1.00 97.00 98 SER A CA 1
ATOM 778 C C . SER A 1 98 ? -2.630 6.120 -9.747 1.00 97.00 98 SER A C 1
ATOM 780 O O . SER A 1 98 ? -1.444 6.457 -9.737 1.00 97.00 98 SER A O 1
ATOM 782 N N . ARG A 1 99 ? -3.188 5.560 -10.826 1.00 95.31 99 ARG A N 1
ATOM 783 C CA . ARG A 1 99 ? -2.454 5.349 -12.085 1.00 95.31 99 ARG A CA 1
ATOM 784 C C . ARG A 1 99 ? -1.859 6.633 -12.679 1.00 95.31 99 ARG A C 1
ATOM 786 O O . ARG A 1 99 ? -0.883 6.560 -13.414 1.00 95.31 99 ARG A O 1
ATOM 793 N N . GLN A 1 100 ? -2.408 7.800 -12.333 1.00 96.69 100 GLN A N 1
ATOM 794 C CA . GLN A 1 100 ? -1.908 9.117 -12.744 1.00 96.69 100 GLN A CA 1
ATOM 795 C C . GLN A 1 100 ? -0.896 9.721 -11.755 1.00 96.69 100 GLN A C 1
ATOM 797 O O . GLN A 1 100 ? -0.487 10.866 -11.930 1.00 96.69 100 GLN A O 1
ATOM 802 N N . GLY A 1 101 ? -0.500 8.976 -10.719 1.00 97.50 101 GLY A N 1
ATOM 803 C CA . GLY A 1 101 ? 0.545 9.367 -9.775 1.00 97.50 101 GLY A CA 1
ATOM 804 C C . GLY A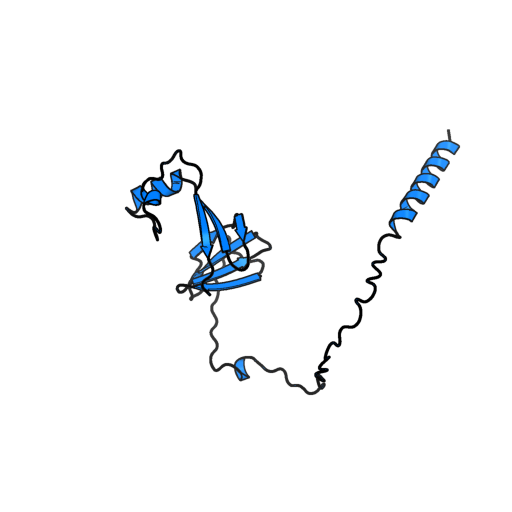 1 101 ? 0.082 10.259 -8.626 1.00 97.50 101 GLY A C 1
ATOM 805 O O . GLY A 1 101 ? 0.904 10.692 -7.832 1.00 97.50 101 GLY A O 1
ATOM 806 N N . LYS A 1 102 ? -1.222 10.516 -8.475 1.00 98.25 102 LYS A N 1
ATOM 807 C CA . LYS A 1 102 ? -1.762 11.214 -7.295 1.00 98.25 102 LYS A CA 1
ATOM 808 C C . LYS A 1 102 ? -1.719 10.319 -6.056 1.00 98.25 102 LYS A C 1
ATOM 810 O O . LYS A 1 102 ? -2.136 9.162 -6.167 1.00 98.25 102 LYS A O 1
ATOM 815 N N . PHE A 1 103 ? -1.284 10.845 -4.911 1.00 97.44 103 PHE A N 1
ATOM 816 C CA . PHE A 1 103 ? -1.277 10.098 -3.652 1.00 97.44 103 PHE A CA 1
ATOM 817 C C . PHE A 1 103 ? -2.714 9.849 -3.175 1.00 97.44 103 PHE A C 1
ATOM 819 O O . PHE A 1 103 ? -3.561 10.745 -3.207 1.00 97.44 103 PHE A O 1
ATOM 826 N N . ILE A 1 104 ? -3.007 8.607 -2.783 1.00 94.44 104 ILE A N 1
ATOM 827 C CA . ILE A 1 104 ? -4.318 8.208 -2.258 1.00 94.44 104 ILE A CA 1
ATOM 828 C C . ILE A 1 104 ? -4.216 8.034 -0.745 1.00 94.44 104 ILE A C 1
ATOM 830 O O . ILE A 1 104 ? -4.928 8.708 -0.003 1.00 94.44 104 ILE A O 1
ATOM 834 N N . HIS A 1 105 ? -3.358 7.116 -0.297 1.00 91.94 105 HIS A N 1
ATOM 835 C CA . HIS A 1 105 ? -3.105 6.825 1.113 1.00 91.94 105 HIS A CA 1
ATOM 836 C C . HIS A 1 105 ? -1.887 5.899 1.245 1.00 91.94 105 HIS A C 1
ATOM 838 O O . HIS A 1 105 ? -1.330 5.459 0.242 1.00 91.94 105 HIS A O 1
ATOM 844 N N . GLY A 1 106 ? -1.507 5.544 2.468 1.00 87.25 106 GLY A N 1
ATOM 845 C CA . GLY A 1 106 ? -0.573 4.457 2.715 1.00 87.25 106 GLY A CA 1
ATOM 846 C C . GLY A 1 106 ? -0.643 3.963 4.152 1.00 87.25 106 GLY A C 1
ATOM 847 O O . GLY A 1 106 ? -1.307 4.571 4.990 1.00 87.25 106 GLY A O 1
ATOM 848 N N . SER A 1 107 ? 0.019 2.850 4.431 1.00 87.69 107 SER A N 1
ATOM 849 C CA . SER A 1 107 ? 0.021 2.239 5.761 1.00 87.69 107 SER A CA 1
ATOM 850 C C . SER A 1 107 ? 1.314 1.481 6.008 1.00 87.69 107 SER A C 1
ATOM 852 O O . SER A 1 107 ? 1.834 0.865 5.076 1.00 87.69 107 SER A O 1
ATOM 854 N N . SER A 1 108 ? 1.757 1.443 7.263 1.00 88.12 108 SER A N 1
ATOM 855 C CA . SER A 1 108 ? 2.783 0.498 7.704 1.00 88.12 108 SER A CA 1
ATOM 856 C C . SER A 1 108 ? 2.165 -0.886 7.891 1.00 88.12 108 SER A C 1
ATOM 858 O O . SER A 1 108 ? 1.300 -1.032 8.763 1.00 88.12 108 SER A O 1
ATOM 860 N N . PRO A 1 109 ? 2.555 -1.889 7.087 1.00 83.88 109 PRO A N 1
ATOM 861 C CA . PRO A 1 109 ? 2.104 -3.253 7.299 1.00 83.88 109 PRO A CA 1
ATOM 862 C C . PRO A 1 109 ? 2.651 -3.805 8.620 1.00 83.88 109 PRO A C 1
ATOM 864 O O . PRO A 1 109 ? 3.753 -3.485 9.038 1.00 83.88 109 PRO A O 1
ATOM 867 N N . ILE A 1 110 ? 1.899 -4.686 9.284 1.00 85.94 110 ILE A N 1
ATOM 868 C CA . ILE A 1 110 ? 2.440 -5.461 10.419 1.00 85.94 110 ILE A CA 1
ATOM 869 C C . ILE A 1 110 ? 3.359 -6.571 9.906 1.00 85.94 110 ILE A C 1
ATOM 871 O O . ILE A 1 110 ? 4.282 -7.015 10.588 1.00 85.94 110 ILE A O 1
ATOM 875 N N . TYR A 1 111 ? 3.037 -7.096 8.726 1.00 83.00 111 TYR A N 1
ATOM 876 C CA . TYR A 1 111 ? 3.767 -8.183 8.103 1.00 83.00 111 TYR A CA 1
ATOM 877 C C . TYR A 1 111 ? 3.561 -8.156 6.598 1.00 83.00 111 TYR A C 1
ATOM 879 O O . TYR A 1 111 ? 2.460 -7.872 6.121 1.00 83.00 111 TYR A O 1
ATOM 887 N N . MET A 1 112 ? 4.598 -8.510 5.848 1.00 82.38 112 MET A N 1
ATOM 888 C CA . MET A 1 112 ? 4.519 -8.571 4.401 1.00 82.38 112 MET A CA 1
ATOM 889 C C . MET A 1 112 ? 5.449 -9.645 3.833 1.00 82.38 112 MET A C 1
ATOM 891 O O . MET A 1 112 ? 6.529 -9.916 4.352 1.00 82.38 112 MET A O 1
ATOM 895 N N . THR A 1 113 ? 4.977 -10.281 2.767 1.00 81.69 113 THR A N 1
ATOM 896 C CA . THR A 1 113 ? 5.670 -11.294 1.967 1.00 81.69 113 THR A CA 1
ATOM 897 C C . THR A 1 113 ? 5.357 -11.061 0.494 1.00 81.69 113 THR A C 1
ATOM 899 O O . THR A 1 113 ? 4.551 -10.198 0.146 1.00 81.69 113 THR A O 1
ATOM 902 N N . ASP A 1 114 ? 5.913 -11.899 -0.378 1.00 76.12 114 ASP A N 1
ATOM 903 C CA . ASP A 1 114 ? 5.544 -11.902 -1.791 1.00 76.12 114 ASP A CA 1
ATOM 904 C C . ASP A 1 114 ? 4.108 -12.356 -2.077 1.00 76.12 114 ASP A C 1
ATOM 906 O O . ASP A 1 114 ? 3.630 -12.141 -3.187 1.00 76.12 114 ASP A O 1
ATOM 910 N N . GLU A 1 115 ? 3.407 -12.946 -1.103 1.00 81.50 115 GLU A N 1
ATOM 911 C CA . GLU A 1 115 ? 2.032 -13.431 -1.282 1.00 81.50 115 GLU A CA 1
ATOM 912 C C . GLU A 1 115 ? 0.985 -12.571 -0.560 1.00 81.50 115 GLU A C 1
ATOM 914 O O . GLU A 1 115 ? -0.117 -12.361 -1.081 1.00 81.50 115 GLU A O 1
ATOM 919 N N . TYR A 1 116 ? 1.310 -12.086 0.642 1.00 84.06 116 TYR A N 1
ATOM 920 C CA . TYR A 1 116 ? 0.368 -11.383 1.512 1.00 84.06 116 TYR A CA 1
ATOM 921 C C . TYR A 1 116 ? 0.986 -10.167 2.190 1.00 84.06 116 TYR A C 1
ATOM 923 O O . TYR A 1 116 ? 2.134 -10.207 2.633 1.00 84.06 116 TYR A O 1
ATOM 931 N N . MET A 1 117 ? 0.150 -9.149 2.377 1.00 86.00 117 MET A N 1
ATOM 932 C CA . MET A 1 117 ? 0.338 -8.052 3.322 1.00 86.00 117 MET A CA 1
ATOM 933 C C . MET A 1 117 ? -0.705 -8.172 4.436 1.00 86.00 117 MET A C 1
ATOM 935 O O . MET A 1 117 ? -1.884 -8.414 4.170 1.00 86.00 117 MET A O 1
ATOM 939 N N . VAL A 1 118 ? -0.280 -7.975 5.681 1.00 86.25 118 VAL A N 1
ATOM 940 C CA . VAL A 1 118 ? -1.144 -8.005 6.861 1.00 86.25 118 VAL A CA 1
ATOM 941 C C . VAL A 1 118 ? -1.158 -6.635 7.517 1.00 86.25 118 VAL A C 1
ATOM 943 O O . VAL A 1 118 ? -0.121 -6.124 7.930 1.00 86.25 118 VAL A O 1
ATOM 946 N N . ASN A 1 119 ? -2.354 -6.075 7.658 1.00 88.44 119 ASN A N 1
ATOM 947 C CA . ASN A 1 119 ? -2.622 -4.898 8.480 1.00 88.44 119 ASN A CA 1
ATOM 948 C C . ASN A 1 119 ? -3.586 -5.261 9.607 1.00 88.44 119 ASN A C 1
ATOM 950 O O . ASN A 1 119 ? -4.245 -6.299 9.553 1.00 88.44 119 ASN A O 1
ATOM 954 N N . PHE A 1 120 ? -3.707 -4.386 10.602 1.00 88.62 120 PHE A N 1
ATOM 955 C CA . PHE A 1 120 ? -4.770 -4.470 11.596 1.00 88.62 120 PHE A CA 1
ATOM 956 C C . PHE A 1 120 ? -5.675 -3.253 11.503 1.00 88.62 120 PHE A C 1
ATOM 958 O O . PHE A 1 120 ? -5.280 -2.194 11.016 1.00 88.62 120 PHE A O 1
ATOM 965 N N . ILE A 1 121 ? -6.894 -3.418 11.992 1.00 87.44 121 ILE A N 1
ATOM 966 C CA . ILE A 1 121 ? -7.838 -2.336 12.198 1.00 87.44 121 ILE A CA 1
ATOM 967 C C . ILE A 1 121 ? -8.495 -2.514 13.562 1.00 87.44 121 ILE A C 1
ATOM 969 O O . ILE A 1 121 ? -8.877 -3.621 13.949 1.00 87.44 121 ILE A O 1
ATOM 973 N N . GLU A 1 122 ? -8.612 -1.422 14.305 1.00 90.56 122 GLU A N 1
ATOM 974 C CA . GLU A 1 122 ? -9.329 -1.422 15.576 1.00 90.56 122 GLU A CA 1
ATOM 975 C C . GLU A 1 122 ? -10.817 -1.712 15.337 1.00 90.56 122 GLU A C 1
ATOM 977 O O . GLU A 1 122 ? -11.435 -1.137 14.433 1.00 90.56 122 GLU A O 1
ATOM 982 N N . ALA A 1 123 ? -11.411 -2.587 16.152 1.00 91.31 123 ALA A N 1
ATOM 983 C CA . ALA A 1 123 ? -12.818 -2.962 16.009 1.00 91.31 123 ALA A CA 1
ATOM 984 C C . ALA A 1 123 ? -13.747 -1.745 16.162 1.00 91.31 123 ALA A C 1
ATOM 986 O O . ALA A 1 123 ? -14.678 -1.559 15.379 1.00 91.31 123 ALA A O 1
ATOM 987 N N . SER A 1 124 ? -13.429 -0.852 17.101 1.00 91.25 124 SER A N 1
ATOM 988 C CA . SER A 1 124 ? -14.121 0.429 17.286 1.00 91.25 124 SER A CA 1
ATOM 989 C C . SER A 1 124 ? -14.104 1.305 16.028 1.00 91.25 124 SER A C 1
ATOM 991 O O . SER A 1 124 ? -15.127 1.886 15.662 1.00 91.25 124 SER A O 1
ATOM 993 N N . PHE A 1 125 ? -12.981 1.348 15.306 1.00 89.19 125 PHE A N 1
ATOM 994 C CA . PHE A 1 125 ? -12.892 2.090 14.052 1.00 89.19 125 PHE A CA 1
ATOM 995 C C . PHE A 1 125 ? -13.799 1.476 12.978 1.00 89.19 125 PHE A C 1
ATOM 997 O O . PHE A 1 125 ? -14.557 2.206 12.339 1.00 89.19 125 PHE A O 1
ATOM 1004 N N . LEU A 1 126 ? -13.794 0.146 12.825 1.00 87.12 126 LEU A N 1
ATOM 1005 C CA . LEU A 1 126 ? -14.691 -0.558 11.897 1.00 87.12 126 LEU A CA 1
ATOM 1006 C C . LEU A 1 126 ? -16.169 -0.279 12.176 1.00 87.12 126 LEU A C 1
ATOM 1008 O O . LEU A 1 126 ? -16.935 -0.032 11.242 1.00 87.12 126 LEU A O 1
ATOM 1012 N N . VAL A 1 127 ? -16.569 -0.303 13.449 1.00 88.56 127 VAL A N 1
ATOM 1013 C CA . VAL A 1 127 ? -17.946 0.004 13.852 1.00 88.56 127 VAL A CA 1
ATOM 1014 C C . VAL A 1 127 ? -18.294 1.444 13.487 1.00 88.56 127 VAL A C 1
ATOM 1016 O O . VAL A 1 127 ? -19.294 1.661 12.803 1.00 88.56 127 VAL A O 1
ATOM 1019 N N . SER A 1 128 ? -17.437 2.407 13.839 1.00 88.06 128 SER A N 1
ATOM 1020 C CA . SER A 1 128 ? -17.672 3.821 13.525 1.00 88.06 128 SER A CA 1
ATOM 1021 C C . SER A 1 128 ? -17.786 4.080 12.017 1.00 88.06 128 SER A C 1
ATOM 1023 O O . SER A 1 128 ? -18.681 4.799 11.574 1.00 88.06 128 SER A O 1
ATOM 1025 N N . TYR A 1 129 ? -16.939 3.435 11.209 1.00 84.94 129 TYR A N 1
ATOM 1026 C CA . TYR A 1 129 ? -16.982 3.533 9.754 1.00 84.94 129 TYR A CA 1
ATOM 1027 C C . TYR A 1 129 ? -18.287 2.953 9.195 1.00 84.94 129 TYR A C 1
ATOM 1029 O O . TYR A 1 129 ? -18.953 3.592 8.382 1.00 84.94 129 TYR A O 1
ATOM 1037 N N . ARG A 1 130 ? -18.695 1.763 9.663 1.00 85.38 130 ARG A N 1
ATOM 1038 C CA . ARG A 1 130 ? -19.955 1.113 9.263 1.00 85.38 130 ARG A CA 1
ATOM 1039 C C . ARG A 1 130 ? -21.167 1.998 9.548 1.00 85.38 130 ARG A C 1
ATOM 1041 O O . ARG A 1 130 ? -22.082 2.050 8.730 1.00 85.38 130 ARG A O 1
ATOM 1048 N N . GLU A 1 131 ? -21.183 2.668 10.696 1.00 86.50 131 GLU A N 1
ATOM 1049 C CA . GLU A 1 131 ? -22.270 3.566 11.094 1.00 86.50 131 GLU A CA 1
ATOM 1050 C C . GLU A 1 131 ? -22.320 4.845 10.252 1.00 86.50 131 GLU A C 1
ATOM 1052 O O . GLU A 1 131 ? -23.410 5.309 9.918 1.00 86.50 131 GLU A O 1
ATOM 1057 N N . GLN A 1 132 ? -21.162 5.395 9.877 1.00 85.25 132 GLN A N 1
ATOM 1058 C CA . GLN A 1 132 ? -21.074 6.611 9.063 1.00 85.25 132 GLN A CA 1
ATOM 1059 C C . GLN A 1 132 ? -21.396 6.358 7.585 1.00 85.25 132 GLN A C 1
ATOM 1061 O O . GLN A 1 132 ? -22.173 7.098 6.985 1.00 85.25 132 GLN A O 1
ATOM 1066 N N . GLU A 1 133 ? -20.828 5.304 7.000 1.00 80.19 133 GLU A N 1
ATOM 1067 C CA . GLU A 1 133 ? -20.902 5.034 5.558 1.00 80.19 133 GLU A CA 1
ATOM 1068 C C . GLU A 1 133 ? -22.044 4.075 5.181 1.00 80.19 133 GLU A C 1
ATOM 1070 O O . GLU A 1 133 ? -22.328 3.851 4.001 1.00 80.19 133 GLU A O 1
ATOM 1075 N N . GLY A 1 134 ? -22.706 3.469 6.173 1.00 72.62 134 GLY A N 1
ATOM 1076 C CA . GLY A 1 134 ? -23.788 2.496 5.984 1.00 72.62 134 GLY A CA 1
ATOM 1077 C C . GLY A 1 134 ? -23.342 1.157 5.380 1.00 72.62 134 GLY A C 1
ATOM 1078 O O . GLY A 1 134 ? -24.180 0.301 5.095 1.00 72.62 134 GLY A O 1
ATOM 1079 N N . LYS A 1 135 ? -22.037 0.969 5.158 1.00 69.00 135 LYS A N 1
ATOM 1080 C CA . LYS A 1 135 ? -21.413 -0.253 4.637 1.00 69.00 135 LYS A CA 1
ATOM 1081 C C . LYS A 1 135 ? -19.944 -0.314 5.048 1.00 69.00 135 LYS A C 1
ATOM 1083 O O . LYS A 1 135 ? -19.299 0.717 5.196 1.00 69.00 135 LYS A O 1
ATOM 1088 N N . ILE A 1 136 ? -19.409 -1.524 5.159 1.00 68.56 136 ILE A N 1
ATOM 1089 C CA . ILE A 1 136 ? -17.960 -1.758 5.177 1.00 68.56 136 ILE A CA 1
ATOM 1090 C C . ILE A 1 136 ? -17.555 -2.115 3.732 1.00 68.56 136 ILE A C 1
ATOM 1092 O O . ILE A 1 136 ? -18.288 -2.875 3.086 1.00 68.56 136 ILE A O 1
ATOM 1096 N N . PRO A 1 137 ? -16.473 -1.547 3.163 1.00 63.53 137 PRO A N 1
ATOM 1097 C CA . PRO A 1 137 ? -16.043 -1.871 1.807 1.00 63.53 137 PRO A CA 1
ATOM 1098 C C . PRO A 1 137 ? -15.591 -3.334 1.753 1.00 63.53 137 PRO A C 1
ATOM 1100 O O . PRO A 1 137 ? -14.830 -3.759 2.614 1.00 63.53 137 PRO A O 1
ATOM 1103 N N . GLU A 1 138 ? -16.075 -4.083 0.756 1.00 62.22 138 GLU A N 1
ATOM 1104 C CA . GLU A 1 138 ? -15.742 -5.503 0.533 1.00 62.22 138 GLU A CA 1
ATOM 1105 C C . GLU A 1 138 ? -15.904 -6.392 1.776 1.00 62.22 138 GLU A C 1
ATOM 1107 O O . GLU A 1 138 ? -14.969 -7.045 2.230 1.00 62.22 138 GLU A O 1
ATOM 1112 N N . LEU A 1 139 ? -17.132 -6.462 2.300 1.00 63.72 139 LEU A N 1
ATOM 1113 C CA . LEU A 1 139 ? -17.494 -7.526 3.234 1.00 63.72 139 LEU A CA 1
ATOM 1114 C C . LEU A 1 139 ? -17.327 -8.884 2.545 1.00 63.72 139 LEU A C 1
ATOM 1116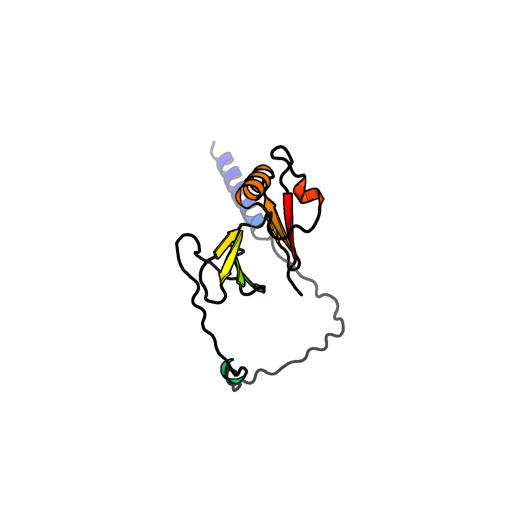 O O . LEU A 1 139 ? -17.983 -9.157 1.535 1.00 63.72 139 LEU A O 1
ATOM 1120 N N . THR A 1 140 ? -16.469 -9.736 3.093 1.00 67.38 140 THR A N 1
ATOM 1121 C CA . THR A 1 140 ? -16.267 -11.095 2.580 1.00 67.38 140 THR A CA 1
ATOM 1122 C C . THR A 1 140 ? -17.099 -12.116 3.345 1.00 67.38 140 THR A C 1
ATOM 1124 O O . THR A 1 140 ? -17.383 -13.193 2.817 1.00 67.38 140 THR A O 1
ATOM 1127 N N . GLN A 1 141 ? -17.504 -11.796 4.582 1.00 78.06 141 GLN A N 1
ATOM 1128 C CA . GLN A 1 141 ? -18.134 -12.742 5.503 1.00 78.06 141 GLN A CA 1
ATOM 1129 C C . GLN A 1 141 ? -19.224 -12.080 6.363 1.00 78.06 141 GLN A C 1
ATOM 1131 O O . GLN A 1 141 ? -19.062 -10.975 6.865 1.00 78.06 141 GLN A O 1
ATOM 1136 N N . GLU A 1 142 ? -20.335 -12.784 6.612 1.00 79.25 142 GLU A N 1
ATOM 1137 C CA . GLU A 1 142 ? -21.474 -12.238 7.379 1.00 79.25 142 GLU A CA 1
ATOM 1138 C C . GLU A 1 142 ? -21.125 -11.840 8.824 1.00 79.25 142 GLU A C 1
ATOM 1140 O O . GLU A 1 142 ? -21.745 -10.935 9.381 1.00 79.25 142 GLU A O 1
ATOM 1145 N N . TRP A 1 143 ? -20.138 -12.489 9.452 1.00 81.31 143 TRP A N 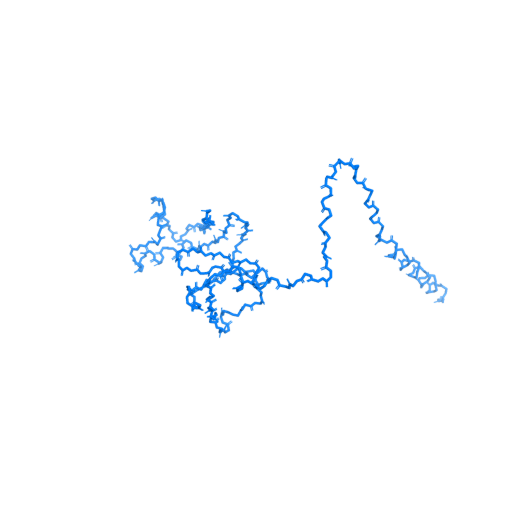1
ATOM 1146 C CA . TRP A 1 143 ? -19.756 -12.179 10.835 1.00 81.31 143 TRP A CA 1
ATOM 1147 C C . TRP A 1 143 ? -19.122 -10.791 10.983 1.00 81.31 143 TRP A C 1
ATOM 1149 O O . TRP A 1 143 ? -19.202 -10.215 12.065 1.00 81.31 143 TRP A O 1
ATOM 1159 N N . GLU A 1 144 ? -18.572 -10.221 9.908 1.00 81.88 144 GLU A N 1
ATOM 1160 C CA . GLU A 1 144 ? -17.982 -8.876 9.895 1.00 81.88 144 GLU A CA 1
ATOM 1161 C C . GLU A 1 144 ? -19.038 -7.799 10.240 1.00 81.88 144 GLU A C 1
ATOM 1163 O O . GLU A 1 144 ? -18.734 -6.769 10.843 1.00 81.88 144 GLU A O 1
ATOM 1168 N N . LEU A 1 145 ? -20.322 -8.065 9.957 1.00 83.00 145 LEU A N 1
ATOM 1169 C CA . LEU A 1 145 ? -21.446 -7.203 10.349 1.00 83.00 145 LEU A CA 1
ATOM 1170 C C . LEU A 1 145 ? -21.761 -7.244 11.851 1.00 83.00 145 LEU A C 1
ATOM 1172 O O . LEU A 1 145 ? -22.464 -6.365 12.344 1.00 83.00 145 LEU A O 1
ATOM 1176 N N . ASN A 1 146 ? -21.254 -8.239 12.578 1.00 89.06 146 ASN A N 1
ATOM 1177 C CA . ASN A 1 146 ? -21.541 -8.444 13.997 1.00 89.06 146 ASN A CA 1
ATOM 1178 C C . ASN A 1 146 ? -20.396 -8.001 14.922 1.00 89.06 146 ASN A C 1
ATOM 1180 O O . ASN A 1 146 ? -20.531 -8.148 16.135 1.00 89.06 146 ASN A O 1
ATOM 1184 N N . ILE A 1 147 ? -19.308 -7.447 14.368 1.00 90.75 147 ILE A N 1
ATOM 1185 C CA . ILE A 1 147 ? -18.203 -6.856 15.139 1.00 90.75 147 ILE A CA 1
ATOM 1186 C C . ILE A 1 147 ? -18.729 -5.695 15.997 1.00 90.75 147 ILE A C 1
ATOM 1188 O O . ILE A 1 147 ? -19.514 -4.860 15.511 1.00 90.75 147 ILE A O 1
ATOM 1192 N N . LYS A 1 148 ? -18.279 -5.657 17.254 1.00 93.56 148 LYS A N 1
ATOM 1193 C CA . LYS A 1 148 ? -18.574 -4.645 18.276 1.00 93.56 148 LYS A CA 1
ATOM 1194 C C . LYS A 1 148 ? -17.329 -3.840 18.638 1.00 93.56 148 LYS A C 1
ATOM 1196 O O . LYS A 1 148 ? -16.210 -4.262 18.376 1.00 93.56 148 LYS A O 1
ATOM 1201 N N . GLU A 1 149 ? -17.524 -2.680 19.261 1.00 93.38 149 GLU A N 1
ATOM 1202 C CA . GLU A 1 149 ? -16.421 -1.772 19.600 1.00 93.38 149 GLU A CA 1
ATOM 1203 C C . GLU A 1 149 ? -15.429 -2.386 20.593 1.00 93.38 149 GLU A C 1
ATOM 1205 O O . GLU A 1 149 ? -14.237 -2.099 20.520 1.00 93.38 149 GLU A O 1
ATOM 1210 N N . GLU A 1 150 ? -15.923 -3.222 21.509 1.00 94.75 150 GLU A N 1
ATOM 1211 C CA . GLU A 1 150 ? -15.131 -3.895 22.537 1.00 94.75 150 GLU A CA 1
ATOM 1212 C C . GLU A 1 150 ? -14.405 -5.164 22.059 1.00 94.75 150 GLU A C 1
ATOM 1214 O O . GLU A 1 150 ? -13.672 -5.775 22.842 1.00 94.75 150 GLU A O 1
ATOM 1219 N N . ASP A 1 151 ? -14.618 -5.585 20.809 1.00 95.44 151 ASP A N 1
ATOM 1220 C CA . ASP A 1 151 ? -13.938 -6.750 20.249 1.00 95.44 151 ASP A CA 1
ATOM 1221 C C . ASP A 1 151 ? -12.448 -6.454 19.990 1.00 95.44 151 ASP A C 1
ATOM 1223 O O . ASP A 1 151 ? -12.007 -5.309 19.882 1.00 95.44 151 ASP A O 1
ATOM 1227 N N . ASN A 1 152 ? -11.642 -7.513 19.878 1.00 95.31 152 ASN A N 1
ATOM 1228 C CA . ASN A 1 152 ? -10.225 -7.379 19.534 1.00 95.31 152 ASN A CA 1
ATOM 1229 C C . ASN A 1 152 ? -10.035 -6.797 18.115 1.00 95.31 152 ASN A C 1
ATOM 1231 O O . ASN A 1 152 ? -10.907 -6.982 17.259 1.00 95.31 152 ASN A O 1
ATOM 1235 N N . PRO A 1 153 ? -8.871 -6.183 17.819 1.00 93.06 153 PRO A N 1
ATOM 1236 C CA . PRO A 1 153 ? -8.552 -5.722 16.472 1.00 93.06 153 PRO A CA 1
ATOM 1237 C C . PRO A 1 153 ? -8.671 -6.835 15.428 1.00 93.06 153 PRO A C 1
ATOM 1239 O O . PRO A 1 153 ? -8.306 -7.990 15.672 1.00 93.06 153 PRO A O 1
ATOM 1242 N N . CYS A 1 154 ? -9.147 -6.472 14.242 1.00 90.25 154 CYS A N 1
ATOM 1243 C CA . CYS A 1 154 ? -9.250 -7.380 13.106 1.00 90.25 154 CYS A CA 1
ATOM 1244 C C . CYS A 1 154 ? -7.986 -7.302 12.253 1.00 90.25 154 CYS A C 1
ATOM 1246 O O . CYS A 1 154 ? -7.438 -6.220 12.052 1.00 90.25 154 CYS A O 1
ATOM 1248 N N . LEU A 1 155 ? -7.543 -8.439 11.715 1.00 89.69 155 LEU A N 1
ATOM 1249 C CA . LEU A 1 155 ? -6.453 -8.482 10.743 1.00 89.69 155 LEU A CA 1
ATOM 1250 C C . LEU A 1 155 ? -7.014 -8.482 9.323 1.00 89.69 155 LEU A C 1
ATOM 1252 O O . LEU A 1 155 ? -7.841 -9.326 8.978 1.00 89.69 155 LEU A O 1
ATOM 1256 N N . TYR A 1 156 ? -6.509 -7.581 8.489 1.00 86.19 156 TYR A N 1
ATOM 1257 C CA . TYR A 1 156 ? -6.733 -7.604 7.053 1.00 86.19 156 TYR A CA 1
ATOM 1258 C C . TYR A 1 156 ? -5.579 -8.310 6.358 1.00 86.19 156 TYR A C 1
ATOM 1260 O O . TYR A 1 156 ? -4.446 -7.832 6.392 1.00 86.19 156 TYR A O 1
ATOM 1268 N N . PHE A 1 157 ? -5.892 -9.420 5.694 1.00 85.75 157 PHE A N 1
ATOM 1269 C CA . PHE A 1 157 ? -4.977 -10.112 4.794 1.00 85.75 157 PHE A CA 1
ATOM 1270 C C . PHE A 1 157 ? -5.244 -9.647 3.368 1.00 85.75 157 PHE A C 1
ATOM 1272 O O . PHE A 1 157 ? -6.219 -10.055 2.738 1.00 85.75 157 PHE A O 1
ATOM 1279 N N . TYR A 1 158 ? -4.362 -8.805 2.851 1.00 80.62 158 TYR A N 1
ATOM 1280 C CA . TYR A 1 158 ? -4.375 -8.416 1.452 1.00 80.62 158 TYR A CA 1
ATOM 1281 C C . TYR A 1 158 ? -3.538 -9.422 0.677 1.00 80.62 158 TYR A C 1
ATOM 1283 O O . TYR A 1 158 ? -2.337 -9.549 0.911 1.00 80.62 158 TYR A O 1
ATOM 1291 N N . LYS A 1 159 ? -4.182 -10.156 -0.229 1.00 83.06 159 LYS A N 1
ATOM 1292 C CA . LYS A 1 159 ? -3.505 -11.080 -1.135 1.00 83.06 159 LYS A CA 1
ATOM 1293 C C . LYS A 1 159 ? -3.176 -10.361 -2.436 1.00 83.06 159 LYS A C 1
ATOM 1295 O O . LYS A 1 159 ? -4.063 -9.746 -3.030 1.00 83.06 159 LYS A O 1
ATOM 1300 N N . LEU A 1 160 ? -1.931 -10.468 -2.891 1.00 73.06 160 LEU A N 1
ATOM 1301 C CA . LEU A 1 160 ? -1.557 -9.970 -4.212 1.00 73.06 160 LEU A CA 1
ATOM 1302 C C . LEU A 1 160 ? -2.286 -10.786 -5.294 1.00 73.06 160 LEU A C 1
ATOM 1304 O O . LEU A 1 160 ? -2.419 -12.008 -5.191 1.00 73.06 160 LEU A O 1
ATOM 1308 N N . LYS A 1 161 ? -2.844 -10.100 -6.299 1.00 70.88 161 LYS A N 1
ATOM 1309 C CA . LYS A 1 161 ? -3.502 -10.759 -7.437 1.00 70.88 161 LYS A CA 1
ATOM 1310 C C . LYS A 1 161 ? -2.410 -11.378 -8.319 1.00 70.88 161 LYS A C 1
ATOM 1312 O O . LYS A 1 161 ? -1.553 -10.647 -8.800 1.00 70.88 161 LYS A O 1
ATOM 1317 N N . ASN A 1 162 ? -2.463 -12.699 -8.509 1.00 61.31 162 ASN A N 1
ATOM 1318 C CA . ASN A 1 162 ? -1.604 -13.436 -9.448 1.00 61.31 162 ASN A CA 1
ATOM 1319 C C . ASN A 1 162 ? -2.036 -13.238 -10.903 1.00 61.31 162 ASN A C 1
ATOM 1321 O O . ASN A 1 162 ? -3.264 -13.116 -11.135 1.00 61.31 162 ASN A O 1
#

Organism: Odoribacter splanchnicus (strain ATCC 29572 / DSM 20712 / CIP 104287 / JCM 15291 / NCTC 10825 / 1651/6) (NCBI:txid709991)

Sequence (162 aa):
MSNIKYCIRIGILFLAGIIVFGCNEDRQNEKDSDIFQINIPLTSGDKPLFADSLFCGKEIVPLETTPECLISQIDKLEIADDKLYLLDDEQDFIFIFSRQGKFIHGSSPIYMTDEYMVNFIEASFLVSYREQEGKIPELTQEWELNIKEEDNPCLYFYKLKN

pLDDT: mean 79.14, std 15.08, range [46.41, 98.44]

Sec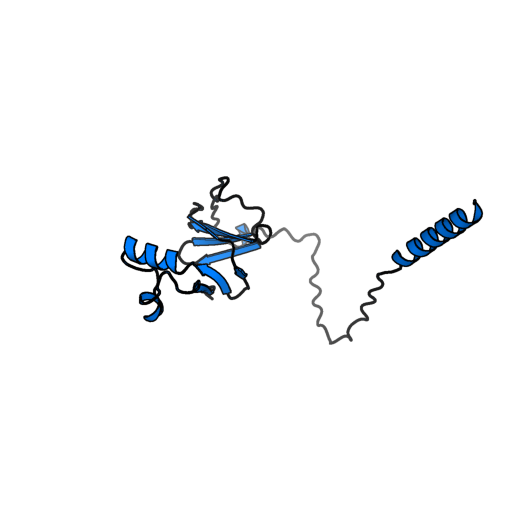ondary structure (DSSP, 8-state):
--HHHHHHHHHHHHHHHHGGG----------------------TT-----HHHH-S-----PPP--GGG--S--SEEEEETTEEEEEETTTTEEEEEETTS-EEEEE--SEE-SSEEEEEE-HHHHHHHHHHHSS-TT--SGGGGG--TTSPPEEEEEEPP-

Foldseek 3Di:
DPVVVVVVVVVVVVVVVVVVPPDDPPPPDDPDDPPPDDDDPPPPPDDPDDVVNVDVDDDDAAADDDPQDDAPDFPDWADDPQWIWGDRVVVLKTWIAGVNRYTDHIDRFPDDDPFKTKDKDQLLVLVVCCVVVVDDPDDPDPCSVVRDNPDGIDMDIDTGDD